Protein AF-A0A7X7WV03-F1 (afdb_monomer_lite)

Structure (mmCIF, N/CA/C/O backbone):
data_AF-A0A7X7WV03-F1
#
_entry.id   AF-A0A7X7WV03-F1
#
loop_
_atom_site.group_PDB
_atom_site.id
_atom_site.type_symbol
_atom_site.label_atom_id
_atom_site.label_alt_id
_atom_site.label_comp_id
_atom_site.label_asym_id
_atom_site.label_entity_id
_atom_site.label_seq_id
_atom_site.pdbx_PDB_ins_code
_atom_site.Cartn_x
_atom_site.Cartn_y
_atom_site.Cartn_z
_atom_site.occupancy
_atom_site.B_iso_or_equiv
_atom_site.auth_seq_id
_atom_site.auth_comp_id
_atom_site.auth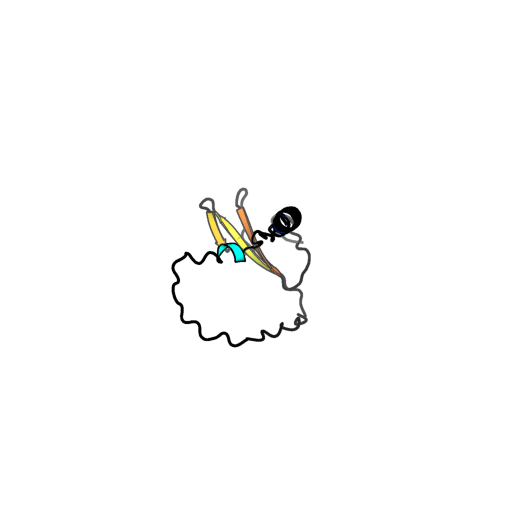_asym_id
_atom_site.auth_atom_id
_atom_site.pdbx_PDB_model_num
ATOM 1 N N . MET A 1 1 ? -19.716 -63.689 -54.860 1.00 53.72 1 MET A N 1
ATOM 2 C CA . MET A 1 1 ? -19.834 -62.215 -54.949 1.00 53.72 1 MET A CA 1
ATOM 3 C C . MET A 1 1 ? -20.198 -61.526 -53.620 1.00 53.72 1 MET A C 1
ATOM 5 O O . MET A 1 1 ? -20.153 -60.311 -53.565 1.00 53.72 1 MET A O 1
ATOM 9 N N . VAL A 1 2 ? -20.470 -62.266 -52.530 1.00 54.03 2 VAL A N 1
ATOM 10 C CA . VAL A 1 2 ? -20.890 -61.700 -51.224 1.00 54.03 2 VAL A CA 1
ATOM 11 C C . VAL A 1 2 ? -19.709 -61.401 -50.276 1.00 54.03 2 VAL A C 1
ATOM 13 O O . VAL A 1 2 ? -19.748 -60.444 -49.513 1.00 54.03 2 VAL A O 1
ATOM 16 N N . LYS A 1 3 ? -18.591 -62.139 -50.380 1.00 46.53 3 LYS A N 1
ATOM 17 C CA . LYS A 1 3 ? -17.394 -61.943 -49.528 1.00 46.53 3 LYS A CA 1
ATOM 18 C C . LYS A 1 3 ? -16.665 -60.604 -49.737 1.00 46.53 3 LYS A C 1
ATOM 20 O O . LYS A 1 3 ? -16.098 -60.084 -48.786 1.00 46.53 3 LYS A O 1
ATOM 25 N N . LYS A 1 4 ? -16.701 -60.023 -50.945 1.00 45.97 4 LYS A N 1
ATOM 26 C CA . LYS A 1 4 ? -16.090 -58.704 -51.219 1.00 45.97 4 LYS A CA 1
ATOM 27 C C . LYS A 1 4 ? -16.918 -57.541 -50.648 1.00 45.97 4 LYS A C 1
ATOM 29 O O . LYS A 1 4 ? -16.354 -56.494 -50.360 1.00 45.97 4 LYS A O 1
ATOM 34 N N . LEU A 1 5 ? -18.222 -57.748 -50.433 1.00 50.25 5 LEU A N 1
ATOM 35 C CA . LEU A 1 5 ? -19.123 -56.741 -49.865 1.00 50.25 5 LEU A CA 1
ATOM 36 C C . LEU A 1 5 ? -18.938 -56.601 -48.343 1.00 50.25 5 LEU A C 1
ATOM 38 O O . LEU A 1 5 ? -18.972 -55.497 -47.814 1.00 50.25 5 LEU A O 1
ATOM 42 N N . VAL A 1 6 ? -18.675 -57.713 -47.646 1.00 54.44 6 VAL A N 1
ATOM 43 C CA . VAL A 1 6 ? -18.475 -57.727 -46.184 1.00 54.44 6 VAL A CA 1
ATOM 44 C C . VAL A 1 6 ? -17.150 -57.064 -45.786 1.00 54.44 6 VAL A C 1
ATOM 46 O O . VAL A 1 6 ? -17.104 -56.320 -44.813 1.00 54.44 6 VAL A O 1
ATOM 49 N N . VAL A 1 7 ? -16.084 -57.255 -46.573 1.00 53.41 7 VAL A N 1
ATOM 50 C CA . VAL A 1 7 ? -14.779 -56.612 -46.319 1.00 53.41 7 VAL A CA 1
ATOM 51 C C . VAL A 1 7 ? -14.844 -55.096 -46.549 1.00 53.41 7 VAL A C 1
ATOM 53 O O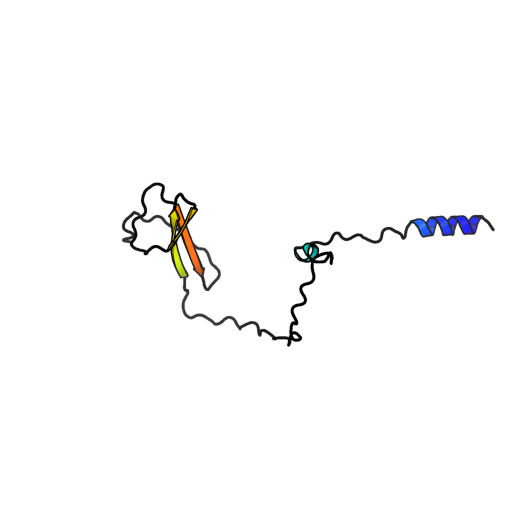 . VAL A 1 7 ? -14.249 -54.339 -45.788 1.00 53.41 7 VAL A O 1
ATOM 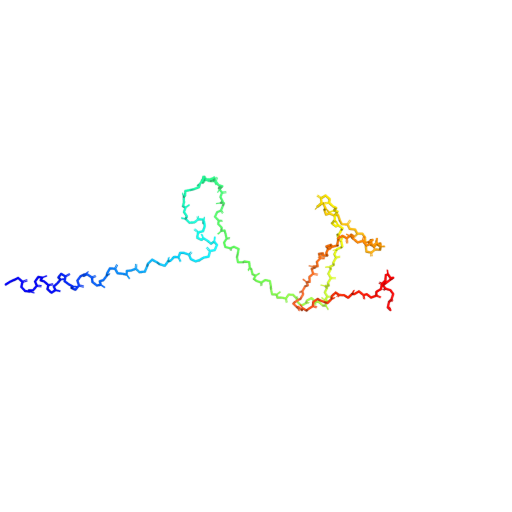56 N N . ALA A 1 8 ? -15.627 -54.640 -47.533 1.00 52.34 8 ALA A N 1
ATOM 57 C CA . ALA A 1 8 ? -15.871 -53.214 -47.753 1.00 52.34 8 ALA A CA 1
ATOM 58 C C . ALA A 1 8 ? -16.740 -52.585 -46.644 1.00 52.34 8 ALA A C 1
ATOM 60 O O . ALA A 1 8 ? -16.499 -51.447 -46.253 1.00 52.34 8 ALA A O 1
ATOM 61 N N . GLY A 1 9 ? -17.703 -53.334 -46.093 1.00 51.53 9 GLY A N 1
ATOM 62 C CA . GLY A 1 9 ? -18.564 -52.868 -45.000 1.00 51.53 9 GLY A CA 1
ATOM 63 C C . GLY A 1 9 ? -17.840 -52.711 -43.657 1.00 51.53 9 GLY A C 1
ATOM 64 O O . GLY A 1 9 ? -18.104 -51.760 -42.929 1.00 51.53 9 GLY A O 1
ATOM 65 N N . VAL A 1 10 ? -16.883 -53.594 -43.345 1.00 54.97 10 VAL A N 1
ATOM 66 C CA . VAL A 1 10 ? -16.102 -53.527 -42.092 1.00 54.97 10 VAL A CA 1
ATOM 67 C C . VAL A 1 10 ? -14.978 -52.482 -42.170 1.00 54.97 10 VAL A C 1
ATOM 69 O O . VAL A 1 10 ? -14.681 -51.830 -41.172 1.00 54.97 10 VAL A O 1
ATOM 72 N N . ALA A 1 11 ? -14.407 -52.240 -43.356 1.00 52.03 11 ALA A N 1
ATOM 73 C CA . ALA A 1 11 ? -13.417 -51.178 -43.564 1.00 52.03 11 ALA A CA 1
ATOM 74 C C . ALA A 1 11 ? -14.019 -49.761 -43.477 1.00 52.03 11 ALA A C 1
ATOM 76 O O . ALA A 1 11 ? -13.325 -48.820 -43.099 1.00 52.03 11 ALA A O 1
ATOM 77 N N . LEU A 1 12 ? -15.315 -49.602 -43.772 1.00 52.66 12 LEU A N 1
ATOM 78 C CA . LEU A 1 12 ? -15.996 -48.304 -43.719 1.00 52.66 12 LEU A CA 1
ATOM 79 C C . LEU A 1 12 ? -16.418 -47.898 -42.293 1.00 52.66 12 LEU A C 1
ATOM 81 O O . LEU A 1 12 ? -16.665 -46.723 -42.036 1.00 52.66 12 LEU A O 1
ATOM 85 N N . MET A 1 13 ? -16.454 -48.842 -41.347 1.00 52.78 13 MET A N 1
ATOM 86 C CA . MET A 1 13 ? -16.877 -48.582 -39.964 1.00 52.78 13 MET A CA 1
ATOM 87 C C . MET A 1 13 ? -15.750 -48.043 -39.060 1.00 52.78 13 MET A C 1
ATOM 89 O O . MET A 1 13 ? -16.023 -47.579 -37.957 1.00 52.78 13 MET A O 1
ATOM 93 N N . PHE A 1 14 ? -14.496 -48.050 -39.530 1.00 53.12 14 PHE A N 1
ATOM 94 C CA . PHE A 1 14 ? -13.323 -47.557 -38.787 1.00 53.12 14 PHE A CA 1
ATOM 95 C C . PHE A 1 14 ? -12.880 -46.127 -39.154 1.00 53.12 14 PHE A C 1
ATOM 97 O O . PHE A 1 14 ? -11.944 -45.613 -38.549 1.00 53.12 14 PHE A O 1
ATOM 104 N N . LEU A 1 15 ? -13.549 -45.456 -40.100 1.00 51.94 15 LEU A N 1
ATOM 105 C CA . LEU A 1 15 ? -13.214 -44.083 -40.519 1.00 51.94 15 LEU A CA 1
ATOM 106 C C . LEU A 1 15 ? -14.093 -42.984 -39.887 1.00 51.94 15 LEU A C 1
ATOM 108 O O . LEU A 1 15 ? -13.982 -41.823 -40.272 1.00 51.94 15 LEU A O 1
ATOM 112 N N . ALA A 1 16 ? -14.948 -43.309 -38.913 1.00 53.09 16 ALA A N 1
ATOM 113 C CA . ALA A 1 16 ? -15.953 -42.376 -38.384 1.00 53.09 16 ALA A CA 1
ATOM 114 C C . ALA A 1 16 ? -15.660 -41.800 -36.982 1.00 53.09 16 ALA A C 1
ATOM 116 O O . ALA A 1 16 ? -16.572 -41.324 -36.311 1.00 53.09 16 ALA A O 1
ATOM 117 N N . THR A 1 17 ? -14.406 -41.789 -36.525 1.00 57.03 17 THR A N 1
ATOM 118 C CA . THR A 1 17 ? -13.996 -41.055 -35.310 1.00 57.03 17 THR A CA 1
ATOM 119 C C . THR A 1 17 ? -13.209 -39.798 -35.671 1.00 57.03 17 THR A C 1
ATOM 121 O O . THR A 1 17 ? -12.060 -39.604 -35.280 1.00 57.03 17 THR A O 1
ATOM 124 N N . SER A 1 18 ? -13.846 -38.900 -36.423 1.00 52.88 18 SER A N 1
ATOM 125 C CA . SER A 1 18 ? -13.372 -37.524 -36.550 1.00 52.88 18 SER A CA 1
ATOM 126 C C . SER A 1 18 ? -13.625 -36.779 -35.237 1.00 52.88 18 SER A C 1
ATOM 128 O O . SER A 1 18 ? -14.766 -36.556 -34.836 1.00 52.88 18 SER A O 1
ATOM 130 N N . ALA A 1 19 ? -12.523 -36.437 -34.578 1.00 51.16 19 ALA A N 1
ATOM 131 C CA . ALA A 1 19 ? -12.383 -35.585 -33.408 1.00 51.16 19 ALA A CA 1
ATOM 132 C C . ALA A 1 19 ? -13.467 -34.498 -33.251 1.00 51.16 19 ALA A C 1
ATOM 134 O O . ALA A 1 19 ? -13.444 -33.478 -33.936 1.00 51.16 19 ALA A O 1
ATOM 135 N N . MET A 1 20 ? -14.335 -34.651 -32.249 1.00 50.66 20 MET A N 1
ATOM 136 C CA . MET A 1 20 ? -14.972 -33.505 -31.599 1.00 50.66 20 MET A CA 1
ATOM 137 C C . MET A 1 20 ? -13.952 -32.902 -30.632 1.00 50.66 20 MET A C 1
ATOM 139 O O . MET A 1 20 ? -13.877 -33.266 -29.459 1.00 50.66 20 MET A O 1
ATOM 143 N N . ALA A 1 21 ? -13.100 -32.014 -31.144 1.00 58.06 21 ALA A N 1
ATOM 144 C CA . ALA A 1 21 ? -12.299 -31.153 -30.289 1.00 58.06 21 ALA A CA 1
ATOM 145 C C . ALA A 1 21 ? -13.259 -30.213 -29.548 1.00 58.06 21 ALA A C 1
ATOM 147 O O . ALA A 1 21 ? -13.816 -29.294 -30.143 1.00 58.06 21 ALA A O 1
ATOM 148 N N . ALA A 1 22 ? -13.480 -30.462 -28.256 1.00 64.00 22 ALA A N 1
ATOM 149 C CA . ALA A 1 22 ? -14.235 -29.543 -27.414 1.00 64.00 22 ALA A CA 1
ATOM 150 C C . ALA A 1 22 ? -13.585 -28.145 -27.488 1.00 64.00 22 ALA A C 1
ATOM 152 O O . ALA A 1 22 ? -12.356 -28.041 -27.362 1.00 64.00 22 ALA A O 1
ATOM 153 N N . PRO A 1 23 ? -14.361 -27.073 -27.709 1.00 61.94 23 PRO A N 1
ATOM 154 C CA . PRO A 1 23 ? -13.799 -25.754 -27.941 1.00 61.94 23 PRO A CA 1
ATOM 155 C C . PRO A 1 23 ? -13.129 -25.253 -26.653 1.00 61.94 23 PRO A C 1
ATOM 157 O O . PRO A 1 23 ? -13.765 -25.061 -25.617 1.00 61.94 23 PRO A O 1
ATOM 160 N N . LYS A 1 24 ? -11.802 -25.095 -26.691 1.00 63.81 24 LYS A N 1
ATOM 161 C CA . LYS A 1 24 ? -10.999 -24.627 -25.554 1.00 63.81 24 LYS A CA 1
ATOM 162 C C . LYS A 1 24 ? -10.800 -23.117 -25.630 1.00 63.81 24 LYS A C 1
ATOM 164 O O . LYS A 1 24 ? -10.195 -22.611 -26.570 1.00 63.81 24 LYS A O 1
ATOM 169 N N . GLY A 1 25 ? -11.224 -22.422 -24.576 1.00 68.25 25 GLY A N 1
ATOM 170 C CA . GLY A 1 25 ? -10.893 -21.020 -24.319 1.00 68.25 25 GLY A CA 1
ATOM 171 C C . GLY A 1 25 ? -12.102 -20.084 -24.306 1.00 68.25 25 GLY A C 1
ATOM 172 O O . GLY A 1 25 ? -13.182 -20.425 -24.774 1.00 68.25 25 GL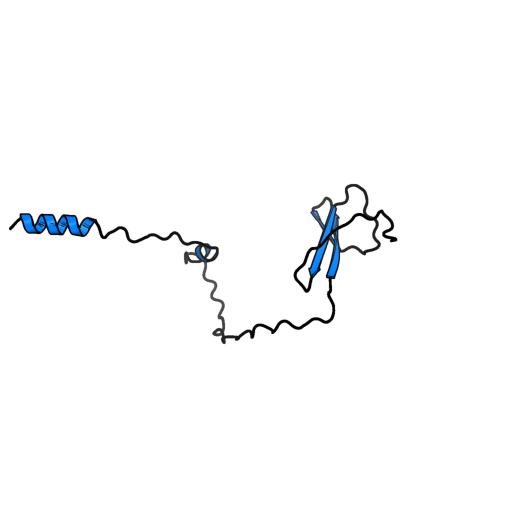Y A O 1
ATOM 173 N N . ALA A 1 26 ? -11.902 -18.870 -23.786 1.00 64.56 26 ALA A N 1
ATOM 174 C CA . ALA A 1 26 ? -12.954 -17.867 -23.566 1.00 64.56 26 ALA A CA 1
ATOM 175 C C . ALA A 1 26 ? -13.711 -17.426 -24.839 1.00 64.56 26 ALA A C 1
ATOM 177 O O . ALA A 1 26 ? -14.779 -16.833 -24.741 1.00 64.56 26 ALA A O 1
ATOM 178 N N . LYS A 1 27 ? -13.185 -17.740 -26.032 1.00 60.47 27 LYS A N 1
ATOM 179 C CA . LYS A 1 27 ? -13.856 -17.515 -27.322 1.00 60.47 27 LYS A CA 1
ATOM 180 C C . LYS A 1 27 ? -15.028 -18.469 -27.583 1.00 60.47 27 LYS A C 1
ATOM 182 O O . LYS A 1 27 ? -15.943 -18.095 -28.301 1.00 60.47 27 LYS A O 1
ATOM 187 N N . ALA A 1 28 ? -15.020 -19.664 -26.989 1.00 64.81 28 ALA A N 1
ATOM 188 C CA . ALA A 1 28 ? -16.051 -20.684 -27.200 1.00 64.81 28 ALA A CA 1
ATOM 189 C C . ALA A 1 28 ? -17.427 -20.282 -26.647 1.00 64.81 28 ALA A C 1
ATOM 191 O O . ALA A 1 28 ? -18.456 -20.757 -27.109 1.00 64.81 28 ALA A O 1
ATOM 192 N N . ILE A 1 29 ? -17.432 -19.387 -25.660 1.00 61.69 29 ILE A N 1
ATOM 193 C CA . ILE A 1 29 ? -18.634 -18.937 -24.951 1.00 61.69 29 ILE A CA 1
ATOM 194 C C . ILE A 1 29 ? -19.496 -18.015 -25.837 1.00 61.69 29 ILE A C 1
ATOM 196 O O . ILE A 1 29 ? -20.654 -17.769 -25.526 1.00 61.69 29 ILE A O 1
ATOM 200 N N . PHE A 1 30 ? -18.942 -17.514 -26.947 1.00 62.03 30 PHE A N 1
ATOM 201 C CA . PHE A 1 30 ? -19.592 -16.540 -27.829 1.00 62.03 30 PHE A CA 1
ATOM 202 C C . PHE A 1 30 ? -19.796 -17.048 -29.267 1.00 62.03 30 PHE A C 1
ATOM 204 O O . PHE A 1 30 ? -20.278 -16.294 -30.103 1.00 62.03 30 PHE A O 1
ATOM 211 N N . ASP A 1 31 ? -19.432 -18.302 -29.564 1.00 55.59 31 ASP A N 1
ATOM 212 C CA . ASP A 1 31 ? -19.557 -18.910 -30.905 1.00 55.59 31 ASP A CA 1
ATOM 213 C C . ASP A 1 31 ? -20.909 -19.622 -31.117 1.00 55.59 31 ASP A C 1
ATOM 215 O O . ASP A 1 31 ? -21.269 -20.024 -32.219 1.00 55.59 31 ASP A O 1
ATOM 219 N N . SER A 1 32 ? -21.709 -19.763 -30.055 1.00 62.16 32 SER A N 1
ATOM 220 C CA . SER A 1 32 ? -23.104 -20.197 -30.165 1.00 62.16 32 SER A CA 1
ATOM 221 C C . SER A 1 32 ? -23.943 -18.978 -30.531 1.00 62.16 32 SER A C 1
ATOM 223 O O . SER A 1 32 ? -24.348 -18.225 -29.652 1.00 62.16 32 SER A O 1
ATOM 225 N N . GLY A 1 33 ? -24.137 -18.743 -31.830 1.00 58.09 33 GLY A N 1
ATOM 226 C CA . GLY A 1 33 ? -24.834 -17.586 -32.413 1.00 58.09 33 GLY A CA 1
ATOM 227 C C . GLY A 1 33 ? -26.321 -17.416 -32.054 1.00 58.09 33 GLY A C 1
ATOM 228 O O . GLY A 1 33 ? -27.078 -16.874 -32.851 1.00 58.09 33 GLY A O 1
ATOM 229 N N . GLU A 1 34 ? -26.750 -17.842 -30.869 1.00 59.69 34 GLU A N 1
ATOM 230 C CA . GLU A 1 34 ? -28.086 -17.653 -30.305 1.00 59.69 34 GLU A CA 1
ATOM 231 C C . GLU A 1 34 ? -28.012 -16.642 -29.152 1.00 59.69 34 GLU A C 1
ATOM 233 O O . GLU A 1 34 ? -28.176 -16.946 -27.973 1.00 59.69 34 GLU A O 1
ATOM 238 N N . GLY A 1 35 ? -27.727 -15.394 -29.509 1.00 56.25 35 GLY A N 1
ATOM 239 C CA . GLY A 1 35 ? -27.845 -14.229 -28.639 1.00 56.25 35 GLY A CA 1
ATOM 240 C C . GLY A 1 35 ? -28.263 -13.030 -29.488 1.00 56.25 35 GLY A C 1
ATOM 241 O O . GLY A 1 35 ? -27.910 -12.987 -30.668 1.00 56.25 35 GLY A O 1
ATOM 242 N N . PRO A 1 36 ? -29.043 -12.072 -28.956 1.00 49.44 36 PRO A N 1
ATOM 243 C CA . PRO A 1 36 ? -29.581 -10.976 -29.754 1.00 49.44 36 PRO A CA 1
ATOM 244 C C . PRO A 1 36 ? -28.440 -10.176 -30.392 1.00 49.44 36 PRO A C 1
ATOM 246 O O . PRO A 1 36 ? -27.669 -9.497 -29.712 1.00 49.44 36 PRO A O 1
ATOM 249 N N . ALA A 1 37 ? -28.328 -10.280 -31.716 1.00 53.09 37 ALA A N 1
ATOM 250 C CA . ALA A 1 37 ? -27.373 -9.535 -32.515 1.00 53.09 37 ALA A CA 1
ATOM 251 C C . ALA A 1 37 ? -27.839 -8.078 -32.619 1.00 53.09 37 ALA A C 1
ATOM 253 O O . ALA A 1 37 ? -28.560 -7.692 -33.538 1.00 53.09 37 ALA A O 1
ATOM 254 N N . SER A 1 38 ? -27.424 -7.250 -31.664 1.00 51.34 38 SER A N 1
ATOM 255 C CA . SER A 1 38 ? -27.476 -5.800 -31.823 1.00 51.34 38 SER A CA 1
ATOM 256 C C . SER A 1 38 ? -26.418 -5.402 -32.848 1.00 51.34 38 SER A C 1
ATOM 258 O O . SER A 1 38 ? -25.228 -5.344 -32.542 1.00 51.34 38 SER A O 1
ATOM 260 N N . GLY A 1 39 ? -26.854 -5.174 -34.087 1.00 52.81 39 GLY A N 1
ATOM 261 C CA . GLY A 1 39 ? -26.011 -4.687 -35.171 1.00 52.81 39 GLY A CA 1
ATOM 262 C C . GLY A 1 39 ? -25.482 -3.290 -34.863 1.00 52.81 39 GLY A C 1
ATOM 263 O O . GLY A 1 39 ? -26.130 -2.292 -35.165 1.00 52.81 39 GLY A O 1
ATOM 264 N N . ALA A 1 40 ? -24.293 -3.209 -34.272 1.00 48.69 40 ALA A N 1
ATOM 265 C CA . ALA A 1 40 ? -23.496 -1.997 -34.315 1.00 48.69 40 ALA A CA 1
ATOM 266 C C . ALA A 1 40 ? -22.803 -1.958 -35.681 1.00 48.69 40 ALA A C 1
ATOM 268 O O . ALA A 1 40 ? -22.003 -2.836 -36.004 1.00 48.69 40 ALA A O 1
ATOM 269 N N . SER A 1 41 ? -23.122 -0.953 -36.495 1.00 49.00 41 SER A N 1
ATOM 270 C CA . SER A 1 41 ? -22.397 -0.651 -37.726 1.00 49.00 41 SER A CA 1
ATOM 271 C C . SER A 1 41 ? -20.957 -0.278 -37.374 1.00 49.00 41 SER A C 1
ATOM 273 O O . SER A 1 41 ? -20.651 0.880 -37.088 1.00 49.00 41 SER A O 1
ATOM 275 N N . VAL A 1 42 ? -20.073 -1.271 -37.342 1.00 51.00 42 VAL A N 1
ATOM 276 C CA . VAL A 1 42 ? -18.637 -1.048 -37.219 1.00 51.00 42 VAL A CA 1
ATOM 277 C C . VAL A 1 42 ? -18.101 -0.744 -38.610 1.00 51.00 42 VAL A C 1
ATOM 279 O O . VAL A 1 42 ? -18.210 -1.555 -39.529 1.00 51.00 42 VAL A O 1
ATOM 282 N N . ALA A 1 43 ? -17.560 0.462 -38.778 1.00 58.12 43 ALA A N 1
ATOM 283 C CA . ALA A 1 43 ? -16.703 0.760 -39.913 1.00 58.12 43 ALA A CA 1
ATOM 284 C C . ALA A 1 43 ? -15.630 -0.335 -40.007 1.00 58.12 43 ALA A C 1
ATOM 286 O O . ALA A 1 43 ? -15.105 -0.771 -38.977 1.00 58.12 43 ALA A O 1
ATOM 287 N N . SER A 1 44 ? -15.350 -0.795 -41.230 1.00 52.53 44 SER A N 1
ATOM 288 C CA . SER A 1 44 ? -14.340 -1.812 -41.520 1.00 52.53 44 SER A CA 1
ATOM 289 C C . SER A 1 44 ? -13.082 -1.567 -40.685 1.00 52.53 44 SER A C 1
ATOM 291 O O . SER A 1 44 ? -12.615 -0.424 -40.643 1.00 52.53 44 SER A O 1
ATOM 293 N N . PRO A 1 45 ? -12.523 -2.591 -40.017 1.00 49.78 45 PRO A N 1
ATOM 294 C CA . PRO A 1 45 ? -11.323 -2.405 -39.232 1.00 49.78 45 PRO A CA 1
ATOM 295 C C . PRO A 1 45 ? -10.201 -2.101 -40.217 1.00 49.78 45 PRO A C 1
ATOM 297 O O . PRO A 1 45 ? -9.664 -2.996 -40.868 1.00 49.78 45 PRO A O 1
ATOM 300 N N . THR A 1 46 ? -9.846 -0.824 -40.347 1.00 51.84 46 THR A N 1
ATOM 301 C CA . THR A 1 46 ? -8.519 -0.463 -40.824 1.00 51.84 46 THR A CA 1
ATOM 302 C C . THR A 1 46 ? -7.561 -1.266 -39.953 1.00 51.84 46 THR A C 1
ATOM 304 O O . THR A 1 46 ? -7.676 -1.160 -38.726 1.00 51.84 46 THR A O 1
ATOM 307 N N . PRO A 1 47 ? -6.668 -2.098 -40.516 1.00 50.31 47 PRO A N 1
ATOM 308 C CA . PRO A 1 47 ? -5.622 -2.714 -39.729 1.00 50.31 47 PRO A CA 1
ATOM 309 C C . PRO A 1 47 ? -4.789 -1.564 -39.176 1.00 50.31 47 PRO A C 1
ATOM 311 O O . PRO A 1 47 ? -3.908 -1.022 -39.841 1.00 50.31 47 PRO A O 1
ATOM 314 N N . SER A 1 48 ? -5.112 -1.133 -37.958 1.00 56.44 48 SER A N 1
ATOM 315 C CA . SER A 1 48 ? -4.178 -0.391 -37.155 1.00 56.44 48 SER A CA 1
ATOM 316 C C . SER A 1 48 ? -3.097 -1.412 -36.873 1.00 56.44 48 SER A C 1
ATOM 318 O O . SER A 1 48 ? -3.198 -2.268 -35.996 1.00 56.44 48 SER A O 1
ATOM 320 N N . THR A 1 49 ? -2.052 -1.365 -37.691 1.00 55.22 49 THR A N 1
ATOM 321 C CA . THR A 1 49 ? -0.742 -1.828 -37.286 1.00 55.22 49 THR A CA 1
ATOM 322 C C . THR A 1 49 ? -0.419 -0.977 -36.071 1.00 55.22 49 THR A C 1
ATOM 324 O O . THR A 1 49 ? 0.148 0.109 -36.178 1.00 55.22 49 THR A O 1
ATOM 327 N N . GLN A 1 50 ? -0.904 -1.406 -34.905 1.00 56.12 50 GLN A N 1
ATOM 328 C CA . GLN A 1 50 ? -0.490 -0.878 -33.632 1.00 56.12 50 GLN A CA 1
ATOM 329 C C . GLN A 1 50 ? 0.958 -1.320 -33.555 1.00 56.12 50 GLN A C 1
ATOM 331 O O . GLN A 1 50 ? 1.263 -2.436 -33.142 1.00 56.12 50 GLN A O 1
ATOM 336 N N . ALA A 1 51 ? 1.831 -0.481 -34.118 1.00 57.56 51 ALA A N 1
ATOM 337 C CA . ALA A 1 51 ? 3.258 -0.644 -34.027 1.00 57.56 51 ALA A CA 1
ATOM 338 C C . ALA A 1 51 ? 3.512 -0.887 -32.549 1.00 57.56 51 ALA A C 1
ATOM 340 O O . ALA A 1 51 ? 3.163 -0.040 -31.718 1.00 57.56 51 ALA A O 1
ATOM 341 N N . ALA A 1 52 ? 3.992 -2.090 -32.231 1.00 60.12 52 ALA A N 1
ATOM 342 C CA . ALA A 1 52 ? 4.409 -2.424 -30.889 1.00 60.12 52 ALA A CA 1
ATOM 343 C C . ALA A 1 52 ? 5.346 -1.295 -30.480 1.00 60.12 52 ALA A C 1
ATOM 345 O O . ALA A 1 52 ? 6.399 -1.113 -31.096 1.00 60.12 52 ALA A O 1
ATOM 346 N N . GLN A 1 53 ? 4.885 -0.451 -29.555 1.00 63.22 53 GLN A N 1
ATOM 347 C CA . GLN A 1 53 ? 5.662 0.691 -29.116 1.00 63.22 53 GLN A CA 1
ATOM 348 C C . GLN A 1 53 ? 6.973 0.106 -28.615 1.00 63.22 53 GLN A C 1
ATOM 350 O O . GLN A 1 53 ? 6.975 -0.681 -27.666 1.00 63.22 53 GLN A O 1
ATOM 355 N N . ALA A 1 54 ? 8.064 0.419 -29.319 1.00 63.62 54 ALA A N 1
ATOM 356 C CA . ALA A 1 54 ? 9.386 -0.013 -28.911 1.00 63.62 54 ALA A CA 1
ATOM 357 C C . ALA A 1 54 ? 9.544 0.387 -27.439 1.00 63.62 54 ALA A C 1
ATOM 359 O O . ALA A 1 54 ? 9.179 1.521 -27.102 1.00 63.62 54 ALA A O 1
ATOM 360 N N . PRO A 1 55 ? 9.998 -0.522 -26.557 1.00 65.12 55 PRO A N 1
ATOM 361 C CA . PRO A 1 55 ? 10.042 -0.262 -25.129 1.00 65.12 55 PRO A CA 1
ATOM 362 C C . PRO A 1 55 ? 10.838 1.018 -24.900 1.00 65.12 55 PRO A C 1
ATOM 364 O O . PRO A 1 55 ? 12.054 1.067 -25.090 1.00 65.12 55 PRO A O 1
ATOM 367 N N . LYS A 1 56 ? 10.125 2.094 -24.554 1.00 68.81 56 LYS A N 1
ATOM 368 C CA . LYS A 1 56 ? 10.743 3.375 -24.254 1.00 68.81 56 LYS A CA 1
ATOM 369 C C . LYS A 1 56 ? 11.586 3.126 -23.018 1.00 68.81 56 LYS A C 1
ATOM 371 O O . LYS A 1 56 ? 11.055 2.736 -21.983 1.00 68.81 56 LYS A O 1
ATOM 376 N N . VAL A 1 57 ? 12.898 3.308 -23.138 1.00 64.50 57 VAL A N 1
ATOM 377 C CA . VAL A 1 57 ? 13.808 3.208 -21.997 1.00 64.50 57 VAL A CA 1
ATOM 378 C C . VAL A 1 57 ? 13.463 4.361 -21.062 1.00 64.50 57 VAL A C 1
ATOM 380 O O . VAL A 1 57 ? 13.914 5.495 -21.217 1.00 64.50 57 VAL A O 1
ATOM 383 N N . GLU A 1 58 ? 12.551 4.107 -20.134 1.00 66.06 58 GLU A N 1
ATOM 384 C CA . GLU A 1 58 ? 12.157 5.076 -19.130 1.00 66.06 58 GLU A CA 1
ATOM 385 C C . GLU A 1 58 ? 13.351 5.289 -18.210 1.00 66.06 58 GLU A C 1
ATOM 387 O O . GLU A 1 58 ? 13.774 4.372 -17.513 1.00 66.06 58 GLU A O 1
ATOM 392 N N . LYS A 1 59 ? 13.916 6.500 -18.217 1.00 65.62 59 LYS A N 1
ATOM 393 C CA . LYS A 1 59 ? 15.107 6.872 -17.435 1.00 65.62 59 LYS A CA 1
ATOM 394 C C . LYS A 1 59 ? 14.951 6.616 -15.927 1.00 65.62 59 LYS A C 1
ATOM 396 O O . LYS A 1 59 ? 15.951 6.454 -15.236 1.00 65.62 59 LYS A O 1
ATOM 401 N N . TYR A 1 60 ? 13.716 6.524 -15.435 1.00 66.81 60 TYR A N 1
ATOM 402 C CA . TYR A 1 60 ? 13.393 6.300 -14.032 1.00 66.81 60 TYR A CA 1
ATOM 403 C C . TYR A 1 60 ? 12.537 5.043 -13.857 1.00 66.81 60 TYR A C 1
ATOM 405 O O . TYR A 1 60 ? 11.621 4.774 -14.637 1.00 66.81 60 TYR A O 1
ATOM 413 N N . VAL A 1 61 ? 12.830 4.276 -12.808 1.00 65.94 61 VAL A N 1
ATOM 414 C CA . VAL A 1 61 ? 11.887 3.301 -12.253 1.00 65.94 61 VAL A CA 1
ATOM 415 C C . VAL A 1 61 ? 10.835 4.074 -11.467 1.00 65.94 61 VAL A C 1
ATOM 417 O O . VAL A 1 61 ? 11.162 4.794 -10.527 1.00 65.94 61 VAL A O 1
ATOM 420 N N . GLY A 1 62 ? 9.583 3.975 -11.901 1.00 80.06 62 GLY A N 1
ATOM 421 C CA . GLY A 1 62 ? 8.458 4.677 -11.303 1.00 80.06 62 GLY A CA 1
ATOM 422 C C . GLY A 1 62 ? 7.489 3.681 -10.688 1.00 80.06 62 GLY A C 1
ATOM 423 O O . GLY A 1 62 ? 6.886 2.877 -11.398 1.00 80.06 62 GLY A O 1
ATOM 424 N N . ILE A 1 63 ? 7.315 3.757 -9.370 1.00 88.12 63 ILE A N 1
ATOM 425 C CA . ILE A 1 63 ? 6.202 3.111 -8.677 1.00 88.12 63 ILE A CA 1
ATOM 426 C C . ILE A 1 63 ? 5.255 4.225 -8.246 1.00 88.12 63 ILE A C 1
ATOM 428 O O . ILE A 1 63 ? 5.624 5.093 -7.457 1.00 88.12 63 ILE A O 1
ATOM 432 N N . SER A 1 64 ? 4.031 4.208 -8.763 1.00 89.19 64 SER A N 1
ATOM 433 C CA . SER A 1 64 ? 2.957 5.069 -8.268 1.00 89.19 64 SER A CA 1
ATOM 434 C C . SER A 1 64 ? 1.972 4.223 -7.480 1.00 89.19 64 SER A C 1
ATOM 436 O O . SER A 1 64 ? 1.585 3.148 -7.945 1.00 89.19 64 SER A O 1
ATOM 438 N N . TYR A 1 65 ? 1.546 4.710 -6.319 1.00 91.75 65 TYR A N 1
ATOM 439 C CA . TYR A 1 65 ? 0.553 4.024 -5.505 1.00 91.75 65 TYR A CA 1
ATOM 440 C C . TYR A 1 65 ? -0.509 4.977 -4.967 1.00 91.75 65 TYR A C 1
ATOM 442 O O . TYR A 1 65 ? -0.265 6.172 -4.776 1.00 91.75 65 TYR A O 1
ATOM 450 N N . GLN A 1 66 ? -1.677 4.411 -4.684 1.00 93.94 66 GLN A N 1
ATOM 451 C CA . GLN A 1 66 ? -2.789 5.086 -4.039 1.00 93.94 66 GLN A CA 1
ATOM 452 C C . GLN A 1 66 ? -3.331 4.212 -2.912 1.00 93.94 66 GLN A C 1
ATOM 454 O O . GLN A 1 66 ? -3.494 3.001 -3.075 1.00 93.94 66 GLN A O 1
ATOM 459 N N . LEU A 1 67 ? -3.610 4.839 -1.771 1.00 94.56 67 LEU A N 1
ATOM 460 C CA . LEU A 1 67 ? -4.207 4.179 -0.618 1.00 94.56 67 LEU A CA 1
ATOM 461 C C . LEU A 1 67 ? -5.721 4.345 -0.661 1.00 94.56 67 LEU A C 1
ATOM 463 O O . LEU A 1 67 ? -6.239 5.423 -0.964 1.00 94.56 67 LEU A O 1
ATOM 467 N N . MET A 1 68 ? -6.427 3.271 -0.340 1.00 97.38 68 MET A N 1
ATOM 468 C CA . MET A 1 68 ? -7.874 3.258 -0.239 1.00 97.38 68 MET A CA 1
ATOM 469 C C . MET A 1 68 ? -8.304 2.636 1.086 1.00 97.38 68 MET A C 1
ATOM 471 O O . MET A 1 68 ? -7.778 1.601 1.497 1.00 97.38 68 MET A O 1
ATOM 475 N N . LEU A 1 69 ? -9.287 3.257 1.727 1.00 97.31 69 LEU A N 1
ATOM 476 C CA . LEU A 1 69 ? -10.000 2.708 2.869 1.00 97.31 69 LEU A CA 1
ATOM 477 C C . LEU A 1 69 ? -11.191 1.899 2.361 1.00 97.31 69 LEU A C 1
ATOM 479 O O . LEU A 1 69 ? -11.988 2.412 1.573 1.00 97.31 69 LEU A O 1
ATOM 483 N N . VAL A 1 70 ? -11.319 0.664 2.833 1.00 97.44 70 VAL A N 1
ATOM 484 C CA . VAL A 1 70 ? -12.496 -0.169 2.587 1.00 97.44 70 VAL A CA 1
ATOM 485 C C . VAL A 1 70 ? -13.359 -0.139 3.843 1.00 97.44 70 VAL A C 1
ATOM 487 O O . VAL A 1 70 ? -12.971 -0.678 4.879 1.00 97.44 70 VAL A O 1
ATOM 490 N N . LYS A 1 71 ? -14.517 0.510 3.750 1.00 95.44 71 LYS A N 1
ATOM 491 C CA . LYS A 1 71 ? -15.461 0.658 4.860 1.00 95.44 71 LYS A CA 1
ATOM 492 C C . LYS A 1 71 ? -16.241 -0.639 5.101 1.00 95.44 71 LYS A C 1
ATOM 494 O O . LYS A 1 71 ? -16.171 -1.582 4.304 1.00 95.44 71 LYS A O 1
ATOM 499 N N . ASP A 1 72 ? -16.978 -0.682 6.204 1.00 95.31 72 ASP A N 1
ATOM 500 C CA . ASP A 1 72 ? -17.764 -1.853 6.613 1.00 95.31 72 ASP A CA 1
ATOM 501 C C . ASP A 1 72 ? -18.950 -2.113 5.675 1.00 95.31 72 ASP A C 1
ATOM 503 O O . ASP A 1 72 ? -19.283 -3.262 5.402 1.00 95.31 72 ASP A O 1
ATOM 507 N N . ASP A 1 73 ? -19.506 -1.050 5.084 1.00 95.56 73 ASP A N 1
ATOM 508 C CA . ASP A 1 73 ? -20.528 -1.106 4.027 1.00 95.56 73 ASP A CA 1
ATOM 509 C C . ASP A 1 73 ? -19.990 -1.618 2.672 1.00 95.56 73 ASP A C 1
ATOM 511 O O . ASP A 1 73 ? -20.731 -1.727 1.698 1.00 95.56 73 ASP A O 1
ATOM 515 N N . GLY A 1 74 ? -18.689 -1.919 2.591 1.00 94.00 74 GLY A N 1
ATOM 516 C CA . GLY A 1 74 ? -18.013 -2.370 1.376 1.00 94.00 74 GLY A CA 1
ATOM 517 C C . GLY A 1 74 ? -17.604 -1.247 0.420 1.00 94.00 74 GLY A C 1
ATOM 518 O O . GLY A 1 74 ? -16.918 -1.520 -0.568 1.00 94.00 74 GLY A O 1
ATOM 519 N N . SER A 1 75 ? -17.954 0.009 0.707 1.00 96.62 75 SER A N 1
ATOM 520 C CA . SER A 1 75 ? -17.520 1.148 -0.097 1.00 96.62 75 SER A CA 1
ATOM 521 C C . SER A 1 75 ? -16.010 1.363 0.016 1.00 96.62 75 SER A C 1
ATOM 523 O O . SER A 1 75 ? -15.374 1.085 1.039 1.00 96.62 75 SER A O 1
ATOM 525 N N . ILE A 1 76 ? -15.417 1.857 -1.071 1.00 97.25 76 ILE A N 1
ATOM 526 C CA . ILE A 1 76 ? -13.976 2.074 -1.175 1.00 97.25 76 ILE A CA 1
ATOM 527 C C . ILE A 1 76 ? -13.723 3.558 -1.413 1.00 97.25 76 ILE A C 1
ATOM 529 O O . ILE A 1 76 ? -14.223 4.134 -2.377 1.00 97.25 76 ILE A O 1
ATOM 533 N N . GLN A 1 77 ? -12.912 4.172 -0.554 1.00 96.75 77 GLN A N 1
ATOM 534 C CA . GLN A 1 77 ? -12.598 5.596 -0.619 1.00 96.75 77 GLN A CA 1
ATOM 535 C C . GLN A 1 77 ? -11.090 5.824 -0.709 1.00 96.75 77 GLN A C 1
ATOM 537 O O . GLN A 1 77 ? -10.330 5.298 0.098 1.00 96.75 77 GLN A O 1
ATOM 542 N N . ALA A 1 78 ? -10.653 6.645 -1.665 1.00 96.56 78 ALA A N 1
ATOM 543 C CA . ALA A 1 78 ? -9.269 7.103 -1.739 1.00 96.56 78 ALA A CA 1
ATOM 544 C C . ALA A 1 78 ? -8.911 7.954 -0.513 1.00 96.56 78 ALA A C 1
ATOM 546 O O . ALA A 1 78 ? -9.667 8.850 -0.137 1.00 96.56 78 ALA A O 1
ATOM 547 N N . VAL A 1 79 ? -7.754 7.694 0.092 1.00 96.19 79 VAL A N 1
ATOM 548 C CA . VAL A 1 79 ? -7.275 8.431 1.267 1.00 96.19 79 VAL A CA 1
ATOM 549 C C . VAL A 1 79 ? -5.872 8.985 1.052 1.00 96.19 79 VAL A C 1
ATOM 551 O O . VAL A 1 79 ? -5.122 8.541 0.181 1.00 96.19 79 VAL A O 1
ATOM 554 N N . THR A 1 80 ? -5.526 9.992 1.851 1.00 92.75 80 THR A N 1
ATOM 555 C CA . THR A 1 80 ? -4.205 10.621 1.821 1.00 92.75 80 THR A CA 1
ATOM 556 C C . THR A 1 80 ? -3.147 9.696 2.424 1.00 92.75 80 THR A C 1
ATOM 558 O O . THR A 1 80 ? -3.437 8.847 3.266 1.00 92.75 80 THR A O 1
ATOM 561 N N . LYS A 1 81 ? -1.887 9.893 2.020 1.00 87.88 81 LYS A N 1
ATOM 562 C CA . LYS A 1 81 ? -0.734 9.123 2.522 1.00 87.88 81 LYS A CA 1
ATOM 563 C C . LYS A 1 81 ? -0.451 9.345 4.012 1.00 87.88 81 LYS A C 1
ATOM 565 O O . LYS A 1 81 ? 0.147 8.489 4.641 1.00 87.88 81 LYS A O 1
ATOM 570 N N . ALA A 1 82 ? -0.885 10.483 4.554 1.00 86.69 82 ALA A N 1
ATOM 571 C CA . ALA A 1 82 ? -0.687 10.863 5.951 1.00 86.69 82 ALA A CA 1
ATOM 572 C C . ALA A 1 82 ? -1.808 10.371 6.885 1.00 86.69 82 ALA A C 1
ATOM 574 O O . ALA A 1 82 ? -1.792 10.670 8.075 1.00 86.69 82 ALA A O 1
ATOM 575 N N . ARG A 1 83 ? -2.821 9.669 6.362 1.00 89.56 83 ARG A N 1
ATOM 576 C CA . ARG A 1 83 ? -3.909 9.153 7.192 1.00 89.56 83 ARG A CA 1
ATOM 577 C C . ARG A 1 83 ? -3.392 8.046 8.111 1.00 89.56 83 ARG A C 1
ATOM 579 O O . ARG A 1 83 ? -2.843 7.055 7.640 1.00 89.56 83 ARG A O 1
ATOM 586 N N . THR A 1 84 ? -3.701 8.158 9.397 1.00 88.75 84 THR A N 1
ATOM 587 C CA . THR A 1 84 ? -3.539 7.062 10.356 1.00 88.75 84 THR A CA 1
ATOM 588 C C . THR A 1 84 ? -4.702 6.081 10.230 1.00 88.75 84 THR A C 1
ATOM 590 O O . THR A 1 84 ? -5.862 6.461 10.405 1.00 88.75 84 THR A O 1
ATOM 593 N N . PHE A 1 85 ? -4.398 4.820 9.926 1.00 89.75 85 PHE A N 1
ATOM 594 C CA . PHE A 1 85 ? -5.379 3.735 9.935 1.00 89.75 85 PHE A CA 1
ATOM 595 C C . PHE A 1 85 ? -5.562 3.196 11.351 1.00 89.75 85 PHE A C 1
ATOM 597 O O . PHE A 1 85 ? -4.601 3.088 12.115 1.00 89.75 85 PHE A O 1
ATOM 604 N N . ARG A 1 86 ? -6.802 2.863 11.707 1.00 90.69 86 ARG A N 1
ATOM 605 C CA . ARG A 1 86 ? -7.135 2.284 13.016 1.00 90.69 86 ARG A CA 1
ATOM 606 C C . ARG A 1 86 ? -7.169 0.762 12.948 1.00 90.69 86 ARG A C 1
ATOM 608 O O . ARG A 1 86 ? -7.349 0.178 11.882 1.00 90.69 86 ARG A O 1
ATOM 615 N N . SER A 1 87 ? -7.025 0.123 14.107 1.00 90.31 87 SER A N 1
ATOM 616 C CA . SER A 1 87 ? -7.171 -1.331 14.210 1.00 90.31 87 SER A CA 1
ATOM 617 C C . SER A 1 87 ? -8.540 -1.772 13.682 1.00 90.31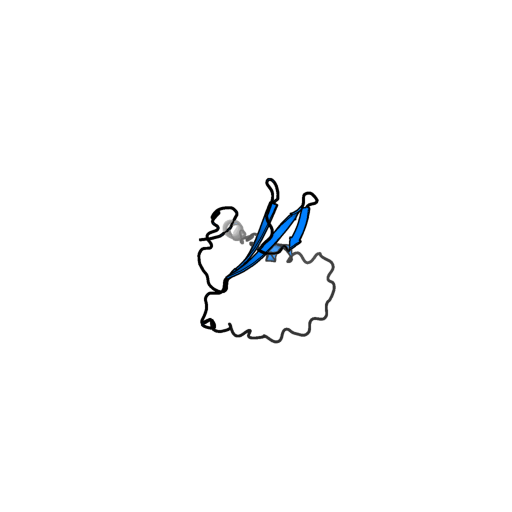 87 SER A C 1
ATOM 619 O O . SER A 1 87 ? -9.552 -1.144 13.992 1.00 90.31 87 SER A O 1
ATOM 621 N N . GLY A 1 88 ? -8.556 -2.823 12.863 1.00 92.19 88 GLY A N 1
ATOM 622 C CA . GLY A 1 88 ? -9.758 -3.343 12.205 1.00 92.19 88 GLY A CA 1
ATOM 623 C C . GLY A 1 88 ? -10.123 -2.662 10.881 1.00 92.19 88 GLY A C 1
ATOM 624 O O . GLY A 1 88 ? -10.879 -3.240 10.103 1.00 92.19 88 GLY A O 1
ATOM 625 N N . GLU A 1 89 ? -9.563 -1.488 10.565 1.00 94.38 89 GLU A N 1
ATOM 626 C CA . GLU A 1 89 ? -9.790 -0.867 9.258 1.00 94.38 89 GLU A CA 1
ATOM 627 C C . GLU A 1 89 ? -9.106 -1.673 8.146 1.00 94.38 89 GLU A C 1
ATOM 629 O O . GLU A 1 89 ? -7.959 -2.111 8.257 1.00 94.38 89 GLU A O 1
ATOM 634 N N . ARG A 1 90 ? -9.817 -1.845 7.031 1.00 94.81 90 ARG A N 1
ATOM 635 C CA . ARG A 1 90 ? -9.309 -2.559 5.861 1.00 94.81 90 ARG A CA 1
ATOM 636 C C . ARG A 1 90 ? -8.695 -1.579 4.873 1.00 94.81 90 ARG A C 1
ATOM 638 O O . ARG A 1 90 ? -9.316 -0.584 4.495 1.00 94.81 90 ARG A O 1
ATOM 645 N N . VAL A 1 91 ? -7.496 -1.901 4.401 1.00 93.44 91 VAL A N 1
ATOM 646 C CA . VAL A 1 91 ? -6.746 -1.074 3.452 1.00 93.44 91 VAL A CA 1
ATOM 647 C C . VAL A 1 91 ? -6.613 -1.801 2.124 1.00 93.44 91 VAL A C 1
ATOM 649 O O . VAL A 1 91 ? -6.289 -2.985 2.079 1.00 93.44 91 VAL A O 1
ATOM 652 N N . LYS A 1 92 ? -6.830 -1.076 1.029 1.00 94.31 92 LYS A N 1
ATOM 653 C CA . LYS A 1 92 ? -6.516 -1.525 -0.327 1.00 94.31 92 LYS A CA 1
ATOM 654 C C . LYS A 1 92 ? -5.502 -0.568 -0.935 1.00 94.31 92 LYS A C 1
ATOM 656 O O . LYS A 1 92 ? -5.690 0.644 -0.897 1.00 94.31 92 LYS A O 1
ATOM 661 N N . MET A 1 93 ? -4.438 -1.112 -1.512 1.00 93.00 93 MET A N 1
ATOM 662 C CA . MET A 1 93 ? -3.421 -0.327 -2.203 1.00 93.00 93 MET A CA 1
ATOM 663 C C . MET A 1 93 ? -3.477 -0.623 -3.696 1.00 93.00 93 MET A C 1
ATOM 665 O O . MET A 1 93 ? -3.393 -1.776 -4.112 1.00 93.00 93 MET A O 1
ATOM 669 N N . LEU A 1 94 ? -3.631 0.424 -4.501 1.00 94.12 94 LEU A N 1
ATOM 670 C CA . LEU A 1 94 ? -3.494 0.334 -5.949 1.00 94.12 94 LEU A CA 1
ATOM 671 C C . LEU A 1 94 ? -2.063 0.701 -6.303 1.00 94.12 94 LEU A C 1
ATOM 673 O O . LEU A 1 94 ? -1.607 1.776 -5.922 1.00 94.12 94 LEU A O 1
ATOM 677 N N . VAL A 1 95 ? -1.368 -0.179 -7.017 1.00 92.88 95 VAL A N 1
ATOM 678 C CA . VAL A 1 95 ? 0.022 0.030 -7.425 1.00 92.88 95 VAL A CA 1
ATOM 679 C C . VAL A 1 95 ? 0.112 -0.067 -8.934 1.00 92.88 95 VAL A C 1
ATOM 681 O O . VAL A 1 95 ? -0.439 -0.981 -9.543 1.00 92.88 95 VAL A O 1
ATOM 684 N N . ARG A 1 96 ? 0.834 0.875 -9.530 1.00 91.50 96 ARG A N 1
ATOM 685 C CA . ARG A 1 96 ? 1.215 0.843 -10.935 1.00 91.50 96 ARG A CA 1
ATOM 686 C C . ARG A 1 96 ? 2.728 0.929 -11.028 1.00 91.50 96 ARG A C 1
ATOM 688 O O . ARG A 1 96 ? 3.344 1.825 -10.449 1.00 91.50 96 ARG A O 1
ATOM 695 N N . THR A 1 97 ? 3.295 -0.013 -11.768 1.00 91.00 97 THR A N 1
ATOM 696 C CA . THR A 1 97 ? 4.721 -0.095 -12.065 1.00 91.00 97 THR A CA 1
ATOM 697 C C . THR A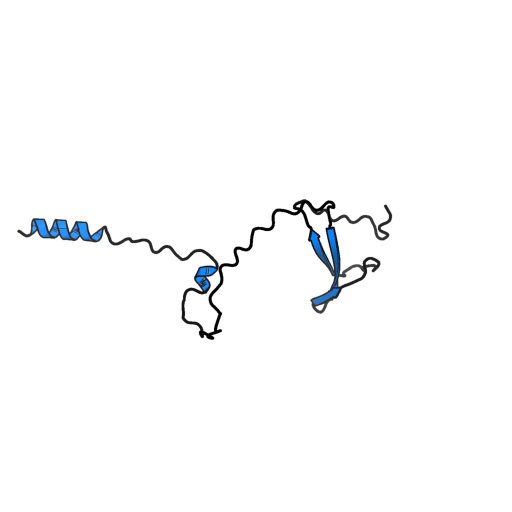 1 97 ? 4.933 0.087 -13.560 1.00 91.00 97 THR A C 1
ATOM 699 O O . THR A 1 97 ? 4.035 -0.149 -14.371 1.00 91.00 97 THR A O 1
ATOM 702 N N . ASN A 1 98 ? 6.123 0.545 -13.922 1.00 88.50 98 ASN A N 1
ATOM 703 C CA . ASN A 1 98 ? 6.528 0.735 -15.309 1.00 88.50 98 ASN A CA 1
ATOM 704 C C . ASN A 1 98 ? 7.569 -0.297 -15.777 1.00 88.50 98 ASN A C 1
ATOM 706 O O . ASN A 1 98 ? 7.909 -0.366 -16.953 1.00 88.50 98 ASN A O 1
ATOM 710 N N . ARG A 1 99 ? 8.053 -1.142 -14.858 1.00 85.00 99 ARG A N 1
ATOM 711 C CA . ARG A 1 99 ? 8.966 -2.252 -15.138 1.00 85.00 99 ARG A CA 1
ATOM 712 C C . ARG A 1 99 ? 8.554 -3.508 -14.364 1.00 85.00 99 ARG A C 1
ATOM 714 O O . ARG A 1 99 ? 8.007 -3.379 -13.264 1.00 85.00 99 ARG A O 1
ATOM 721 N N . PRO A 1 100 ? 8.824 -4.709 -14.905 1.00 86.81 100 PRO A N 1
ATOM 722 C CA . PRO A 1 100 ? 8.657 -5.952 -14.163 1.00 86.81 100 PRO A CA 1
ATOM 723 C C . PRO A 1 100 ? 9.650 -6.010 -12.995 1.00 86.81 100 PRO A C 1
ATOM 725 O O . PRO A 1 100 ? 10.795 -5.574 -13.114 1.00 86.81 100 PRO A O 1
ATOM 728 N N . GLY A 1 101 ? 9.208 -6.550 -11.865 1.00 87.00 101 GLY A N 1
ATOM 729 C CA . GLY A 1 101 ? 10.008 -6.666 -10.652 1.00 87.00 101 GLY A CA 1
ATOM 730 C C . GLY A 1 101 ? 9.170 -7.164 -9.481 1.00 87.00 101 GLY A C 1
ATOM 731 O O . GLY A 1 101 ? 8.001 -7.512 -9.648 1.00 87.00 101 GLY A O 1
ATOM 732 N N . TYR A 1 102 ? 9.771 -7.174 -8.294 1.00 89.69 102 TYR A N 1
ATOM 733 C CA . TYR A 1 102 ? 9.100 -7.569 -7.060 1.00 89.69 102 TYR A CA 1
ATOM 734 C C . TYR A 1 102 ? 8.695 -6.335 -6.252 1.00 89.69 102 TYR A C 1
ATOM 736 O O . TYR A 1 102 ? 9.472 -5.391 -6.113 1.00 89.69 102 TYR A O 1
ATOM 744 N N . LEU A 1 103 ? 7.473 -6.353 -5.720 1.00 86.50 103 LEU A N 1
ATOM 745 C CA . LEU A 1 103 ? 6.982 -5.361 -4.771 1.00 86.50 103 LEU A CA 1
ATOM 746 C C . LEU A 1 103 ? 7.006 -5.968 -3.370 1.00 86.50 103 LEU A C 1
ATOM 748 O O . LEU A 1 103 ? 6.303 -6.945 -3.113 1.00 86.50 103 LEU A O 1
ATOM 752 N N . THR A 1 104 ? 7.756 -5.349 -2.464 1.00 88.94 104 THR A N 1
ATOM 753 C CA . THR A 1 104 ? 7.760 -5.715 -1.045 1.00 88.94 104 THR A CA 1
ATOM 754 C C . THR A 1 104 ? 6.991 -4.666 -0.256 1.00 88.94 104 THR A C 1
ATOM 756 O O . THR A 1 104 ? 7.264 -3.472 -0.368 1.00 88.94 104 THR A O 1
ATOM 759 N N . ILE A 1 105 ? 6.029 -5.112 0.550 1.00 84.88 105 ILE A N 1
ATOM 760 C CA . ILE A 1 105 ? 5.259 -4.259 1.458 1.00 84.88 105 ILE A CA 1
ATOM 761 C C . ILE A 1 105 ? 5.745 -4.553 2.873 1.00 84.88 105 ILE A C 1
ATOM 763 O O . ILE A 1 105 ? 5.698 -5.697 3.318 1.00 84.88 105 ILE A O 1
ATOM 767 N N . LEU A 1 106 ? 6.225 -3.520 3.563 1.00 85.06 106 LEU A N 1
ATOM 768 C CA . LEU A 1 106 ? 6.810 -3.619 4.897 1.00 85.06 106 LEU A CA 1
ATOM 769 C C . LEU A 1 106 ? 6.014 -2.753 5.872 1.00 85.06 106 LEU A C 1
ATOM 771 O O . LEU A 1 106 ? 5.611 -1.642 5.533 1.00 85.06 106 LEU A O 1
ATOM 775 N N . ASN A 1 107 ? 5.825 -3.249 7.092 1.00 80.12 107 ASN A N 1
ATOM 776 C CA . ASN A 1 107 ? 5.351 -2.438 8.205 1.00 80.12 107 ASN A CA 1
ATOM 777 C C . ASN A 1 107 ? 6.571 -1.938 8.988 1.00 80.12 107 ASN A C 1
ATOM 779 O O . ASN A 1 107 ? 7.228 -2.727 9.660 1.00 80.12 107 ASN A O 1
ATOM 783 N N . ILE A 1 108 ? 6.879 -0.645 8.869 1.00 80.12 108 ILE A N 1
ATOM 784 C CA . ILE A 1 108 ? 8.083 -0.024 9.450 1.00 80.12 108 ILE A CA 1
ATOM 785 C C . ILE A 1 108 ? 7.765 0.739 10.751 1.00 80.12 108 ILE A C 1
ATOM 787 O O . ILE A 1 108 ? 8.568 1.522 11.244 1.00 80.12 108 ILE A O 1
ATOM 791 N N . GLY A 1 109 ? 6.577 0.516 11.317 1.00 73.38 109 GLY A N 1
ATOM 792 C CA . GLY A 1 109 ? 6.069 1.256 12.468 1.00 73.38 109 GLY A CA 1
ATOM 793 C C . GLY A 1 109 ? 5.132 2.407 12.074 1.00 73.38 109 GLY A C 1
ATOM 794 O O . GLY A 1 109 ? 5.025 2.770 10.902 1.00 73.38 109 GLY A O 1
ATOM 795 N N . PRO A 1 110 ? 4.410 2.983 13.050 1.00 68.88 110 PRO A N 1
ATOM 796 C CA . PRO A 1 110 ? 3.273 3.871 12.795 1.00 68.88 110 PRO A CA 1
ATOM 797 C C . PRO A 1 110 ? 3.654 5.245 12.228 1.00 68.88 110 PRO A C 1
ATOM 799 O O . PRO A 1 110 ? 2.794 5.935 11.688 1.00 68.88 110 PRO A O 1
ATOM 802 N N . THR A 1 111 ? 4.915 5.661 12.364 1.00 68.00 111 THR A N 1
ATOM 803 C CA . THR A 1 111 ? 5.383 7.000 11.976 1.00 68.00 111 THR A CA 1
ATOM 804 C C . THR A 1 111 ? 6.068 7.037 10.613 1.00 68.00 111 THR A C 1
ATOM 806 O O . THR A 1 111 ? 6.231 8.120 10.064 1.00 68.00 111 THR A O 1
ATOM 809 N N . GLY A 1 112 ? 6.472 5.886 10.060 1.00 60.38 112 GLY A N 1
ATOM 810 C CA . GLY A 1 112 ? 7.141 5.811 8.757 1.00 60.38 112 GLY A CA 1
ATOM 811 C C . GLY A 1 112 ? 8.471 6.574 8.656 1.00 60.38 112 GLY A C 1
ATOM 812 O O . GLY A 1 112 ? 8.968 6.744 7.547 1.00 60.38 112 GLY A O 1
ATOM 813 N N . ASN A 1 113 ? 9.040 7.030 9.778 1.00 59.00 113 ASN A N 1
ATOM 814 C CA . ASN A 1 113 ? 10.371 7.630 9.818 1.00 59.00 113 ASN A CA 1
ATOM 815 C C . ASN A 1 113 ? 11.418 6.513 9.832 1.00 59.00 113 ASN A C 1
ATOM 817 O O . ASN A 1 113 ? 11.512 5.764 10.805 1.00 59.00 113 ASN A O 1
ATOM 821 N N . THR A 1 114 ? 12.194 6.434 8.757 1.00 58.53 114 THR A N 1
ATOM 822 C CA . THR A 1 114 ? 13.422 5.637 8.628 1.00 58.53 114 THR A CA 1
ATOM 823 C C . THR A 1 114 ? 14.594 6.552 8.361 1.00 58.53 114 THR A C 1
ATOM 825 O O . THR A 1 114 ? 14.396 7.468 7.528 1.00 58.53 114 THR A O 1
#

pLDDT: mean 71.33, std 17.56, range [45.97, 97.44]

Radius of gyration: 30.51 Å; chains: 1; bounding box: 45×73×69 Å

Sequence (114 aa):
MVKKLVVAGVALMFLATSAMAAPKGAKAIFDSGEGPASGASVASPTPSTQAAQAPKVEKYVGISYQLMLVKDDGSIQAVTKARTFRSGERVKMLVRTNRPGYLTILNIGPTGNT

Foldseek 3Di:
DVVVVVVVVVVVVPPPPDDPPPDDDPVVVPPPPPDDPPDDPDDDDPPPPVPPPDLDPDPDWDKDKWKWWQDPVRDIGTDDPPDQDDPPIDIDMDIDTSDDDDDDDDCPDRPPDD

Secondary structure (DSSP, 8-state):
--HHHHHHHHHHTTS---------STTGGG-S--S-----------------------SS--EEEEEEEE-TTS-EEEE-TTPPPPTT-EEEEEEEESS----------TT---